Protein AF-A0A2G2GKB7-F1 (afdb_monomer_lite)

Foldseek 3Di:
DDDDPPPDQPDDDDLVLLLVLLVCVVVVDDLVVSCVVRVHDSVVSVCSVVCVPNVCSNVVNVVVVVVD

Secondary structure (DSSP, 8-state):
-PPP-TT--S----HHHHHHHHHHHHTT--HHHHHHHHT--HHHHHHHHTTSS-TTHHHHHHHGGGG-

pLDDT: mean 87.08, std 14.38, range [41.19, 97.81]

Structure (mmCIF, N/CA/C/O backbone):
data_AF-A0A2G2GKB7-F1
#
_entry.id   AF-A0A2G2GKB7-F1
#
loop_
_atom_site.group_PDB
_atom_site.id
_atom_site.type_symbol
_atom_site.label_atom_id
_atom_site.label_alt_id
_atom_site.label_comp_id
_atom_site.label_asym_id
_atom_site.label_entity_id
_atom_site.label_seq_id
_atom_site.pdbx_PDB_ins_code
_atom_site.Cartn_x
_atom_site.Cartn_y
_atom_site.Cartn_z
_atom_site.occupancy
_atom_site.B_iso_or_equiv
_atom_site.auth_seq_id
_atom_site.auth_comp_id
_atom_site.auth_asym_id
_atom_site.auth_atom_id
_atom_site.pdbx_PDB_model_num
ATOM 1 N N . MET A 1 1 ? 24.461 13.939 -23.321 1.00 57.28 1 MET A N 1
ATOM 2 C CA . MET A 1 1 ? 23.729 12.657 -23.210 1.00 57.28 1 MET A CA 1
ATOM 3 C C . MET A 1 1 ? 22.873 12.700 -21.955 1.00 57.28 1 MET A C 1
ATOM 5 O O . MET A 1 1 ? 23.426 12.917 -20.883 1.00 57.28 1 MET A O 1
ATOM 9 N N . ALA A 1 2 ? 21.550 12.575 -22.073 1.00 67.00 2 ALA A N 1
ATOM 10 C CA . ALA A 1 2 ? 20.674 12.488 -20.904 1.00 67.00 2 ALA A CA 1
ATOM 11 C C . ALA A 1 2 ? 20.925 11.156 -20.174 1.00 67.00 2 ALA A C 1
ATOM 13 O O . ALA A 1 2 ? 20.976 10.107 -20.814 1.00 67.00 2 ALA A O 1
ATOM 14 N N . LYS A 1 3 ? 21.120 11.192 -18.850 1.00 66.56 3 LYS A N 1
ATOM 15 C CA . LYS A 1 3 ? 21.229 9.976 -18.032 1.00 66.56 3 LYS A CA 1
ATOM 16 C C . LYS A 1 3 ? 19.871 9.275 -18.006 1.00 66.56 3 LYS A C 1
ATOM 18 O O . LYS A 1 3 ? 18.885 9.862 -17.573 1.00 66.56 3 LYS A O 1
ATOM 23 N N . LEU A 1 4 ? 19.832 8.024 -18.451 1.00 71.06 4 LEU A N 1
ATOM 24 C CA . LEU A 1 4 ? 18.658 7.168 -18.318 1.00 71.06 4 LEU A CA 1
ATOM 25 C C . LEU A 1 4 ? 18.580 6.676 -16.867 1.00 71.06 4 LEU A C 1
ATOM 27 O O . LEU A 1 4 ? 19.494 6.011 -16.378 1.00 71.06 4 LEU A O 1
ATOM 31 N N . ASN A 1 5 ? 17.504 7.039 -16.168 1.00 71.56 5 ASN A N 1
ATOM 32 C CA . ASN A 1 5 ? 17.255 6.645 -14.781 1.00 71.56 5 ASN A CA 1
ATOM 33 C C . ASN A 1 5 ? 16.607 5.256 -14.733 1.00 71.56 5 ASN A C 1
ATOM 35 O O . ASN A 1 5 ? 15.409 5.112 -14.492 1.00 71.56 5 ASN A O 1
ATOM 39 N N . TYR A 1 6 ? 17.406 4.220 -14.974 1.00 72.88 6 TYR A N 1
ATOM 40 C CA . TYR A 1 6 ? 16.961 2.841 -14.807 1.00 72.88 6 TYR A CA 1
ATOM 41 C C . TYR A 1 6 ? 16.732 2.531 -13.319 1.00 72.88 6 TYR A C 1
ATOM 43 O O . TYR A 1 6 ? 17.620 2.736 -12.493 1.00 72.88 6 TYR A O 1
ATOM 51 N N . GLY A 1 7 ? 15.538 2.037 -12.975 1.00 65.25 7 GLY A N 1
ATOM 52 C CA . GLY A 1 7 ? 15.219 1.546 -11.628 1.00 65.25 7 GLY A CA 1
ATOM 53 C C . GLY A 1 7 ? 14.645 2.572 -10.645 1.00 65.25 7 GLY A C 1
ATOM 54 O O . GLY A 1 7 ? 14.541 2.266 -9.457 1.00 65.25 7 GLY A O 1
ATOM 55 N N . GLN A 1 8 ? 14.251 3.769 -11.093 1.00 65.81 8 GLN A N 1
ATOM 56 C CA . GLN A 1 8 ? 13.505 4.677 -10.220 1.00 65.81 8 GLN A CA 1
ATOM 57 C C . GLN A 1 8 ? 12.059 4.188 -10.020 1.00 65.81 8 GLN A C 1
ATOM 59 O O . GLN A 1 8 ? 11.448 3.707 -10.975 1.00 65.81 8 GLN A O 1
ATOM 64 N N . PRO A 1 9 ? 11.497 4.294 -8.798 1.00 64.88 9 PRO A N 1
ATOM 65 C CA . PRO A 1 9 ? 10.084 4.010 -8.581 1.00 64.88 9 PRO A CA 1
ATOM 66 C C . PRO A 1 9 ? 9.245 4.926 -9.477 1.00 64.88 9 PRO A C 1
ATOM 68 O O . PRO A 1 9 ? 9.375 6.146 -9.385 1.00 64.88 9 PRO A O 1
ATOM 71 N N . SER A 1 10 ? 8.398 4.339 -10.324 1.00 67.62 10 SER A N 1
ATOM 72 C CA . SER A 1 10 ? 7.562 5.070 -11.284 1.00 67.62 10 SER A CA 1
ATOM 73 C C . SER A 1 10 ? 6.538 5.968 -10.591 1.00 67.62 10 SER A C 1
ATOM 75 O O . SER A 1 10 ? 6.262 7.069 -11.065 1.00 67.62 10 SER A O 1
ATOM 77 N N . ARG A 1 11 ? 6.016 5.538 -9.435 1.00 80.56 11 ARG A N 1
ATOM 78 C CA . ARG A 1 11 ? 4.956 6.243 -8.711 1.00 80.56 11 ARG A CA 1
ATOM 79 C C . ARG A 1 11 ? 5.287 6.488 -7.241 1.00 80.56 11 ARG A C 1
ATOM 81 O O . ARG A 1 11 ? 5.722 5.596 -6.509 1.00 80.56 11 ARG A O 1
ATOM 88 N N . GLN A 1 12 ? 5.013 7.708 -6.786 1.00 87.88 12 GLN A N 1
ATOM 89 C CA . GLN A 1 12 ? 4.968 8.049 -5.366 1.00 87.88 12 GLN A CA 1
ATOM 90 C C . GLN A 1 12 ? 3.539 7.845 -4.857 1.00 87.88 12 GLN A C 1
ATOM 92 O O . GLN A 1 12 ? 2.606 8.433 -5.395 1.00 87.88 12 GLN A O 1
ATOM 97 N N . LEU A 1 13 ? 3.372 6.982 -3.854 1.00 91.62 13 LEU A N 1
ATOM 98 C CA . LEU A 1 13 ? 2.073 6.749 -3.216 1.00 91.62 13 LEU A CA 1
ATOM 99 C C . LEU A 1 13 ? 1.711 7.934 -2.325 1.00 91.62 13 LEU A C 1
ATOM 101 O O . LEU A 1 13 ? 2.576 8.418 -1.592 1.00 91.62 13 LEU A O 1
ATOM 105 N N . THR A 1 14 ? 0.448 8.347 -2.362 1.00 95.06 14 THR A N 1
ATOM 106 C CA . THR A 1 14 ? -0.109 9.341 -1.438 1.00 95.06 14 THR A CA 1
ATOM 107 C C . THR A 1 14 ? -0.670 8.682 -0.174 1.00 95.06 14 THR A C 1
ATOM 109 O O . THR A 1 14 ? -0.686 7.453 -0.037 1.00 95.06 14 THR A O 1
ATOM 112 N N . ILE A 1 15 ? -1.149 9.501 0.764 1.00 95.38 15 ILE A N 1
ATOM 113 C CA . ILE A 1 15 ? -1.850 9.003 1.948 1.00 95.38 15 ILE A CA 1
ATOM 114 C C . ILE A 1 15 ? -3.161 8.296 1.566 1.00 95.38 15 ILE A C 1
ATOM 116 O O . ILE A 1 15 ? -3.470 7.235 2.104 1.00 95.38 15 ILE A O 1
ATOM 120 N N . GLU A 1 16 ? -3.898 8.818 0.588 1.00 95.56 16 GLU A N 1
ATOM 121 C CA . GLU A 1 16 ? -5.136 8.224 0.076 1.00 95.56 16 GLU A CA 1
ATOM 122 C C . GLU A 1 16 ? -4.872 6.858 -0.567 1.00 95.56 16 GLU A C 1
ATOM 124 O O . GLU A 1 16 ? -5.602 5.898 -0.307 1.00 95.56 16 GLU A O 1
ATOM 129 N N . ASP A 1 17 ? -3.781 6.735 -1.331 1.00 95.69 17 ASP A N 1
ATOM 130 C CA . ASP A 1 17 ? -3.341 5.447 -1.870 1.00 95.69 17 ASP A CA 1
ATOM 131 C C . ASP A 1 17 ? -3.070 4.444 -0.741 1.00 95.69 17 ASP A C 1
ATOM 133 O O . ASP A 1 17 ? -3.500 3.292 -0.806 1.00 95.69 17 ASP A O 1
ATOM 137 N N . ALA A 1 18 ? -2.399 4.871 0.332 1.00 96.56 18 ALA A N 1
ATOM 138 C CA . ALA A 1 18 ? -2.117 4.012 1.479 1.00 96.56 18 ALA A CA 1
ATOM 139 C C . ALA A 1 18 ? -3.390 3.580 2.226 1.00 96.56 18 ALA A C 1
ATOM 141 O O . ALA A 1 18 ? -3.493 2.425 2.653 1.00 96.56 18 ALA A O 1
ATOM 142 N N . VAL A 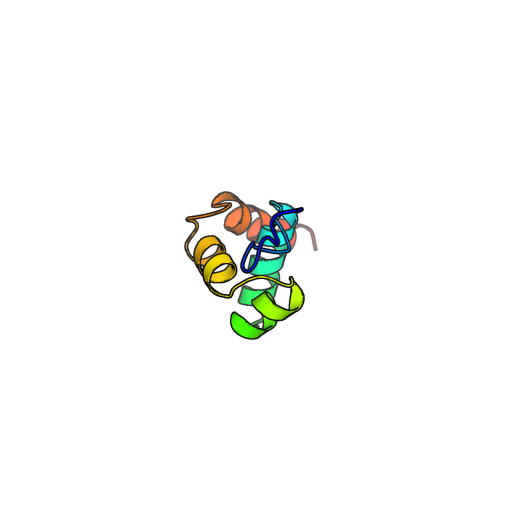1 19 ? -4.387 4.462 2.342 1.00 96.81 19 VAL A N 1
ATOM 143 C CA . VAL A 1 19 ? -5.715 4.121 2.880 1.00 96.81 19 VAL A CA 1
ATOM 144 C C . VAL A 1 19 ? -6.368 3.044 2.014 1.00 96.81 19 VAL A C 1
ATOM 146 O O . VAL A 1 19 ? -6.863 2.039 2.536 1.00 96.81 19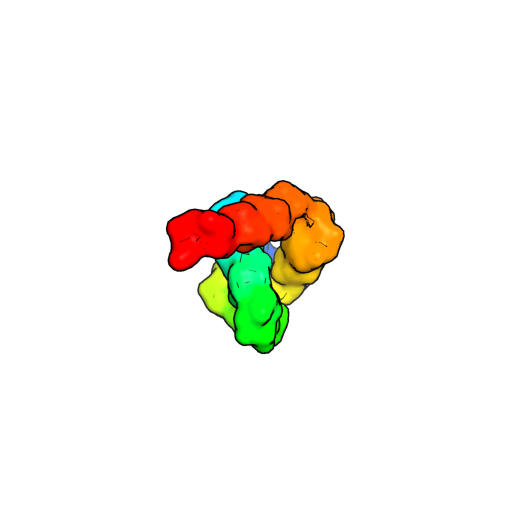 VAL A O 1
ATOM 149 N N . GLN A 1 20 ? -6.308 3.193 0.691 1.00 96.81 20 GLN A N 1
ATOM 150 C CA . GLN A 1 20 ? -6.855 2.215 -0.244 1.00 96.81 20 GLN A CA 1
ATOM 151 C C . GLN A 1 20 ? -6.107 0.873 -0.181 1.00 96.81 20 GLN A C 1
ATOM 153 O O . GLN A 1 20 ? -6.746 -0.183 -0.185 1.00 96.81 20 GLN A O 1
ATOM 158 N N . VAL A 1 21 ? -4.780 0.881 -0.020 1.00 96.56 21 VAL A N 1
ATOM 159 C CA . VAL A 1 21 ? -3.977 -0.325 0.248 1.00 96.56 21 VAL A CA 1
ATOM 160 C C . VAL A 1 21 ? -4.497 -1.052 1.493 1.00 96.56 21 VAL A C 1
ATOM 162 O O . VAL A 1 21 ? -4.745 -2.258 1.439 1.00 96.56 21 VAL A O 1
ATOM 165 N N . TRP A 1 22 ? -4.749 -0.339 2.595 1.00 96.38 22 TRP A N 1
ATOM 166 C CA . TRP A 1 22 ? -5.330 -0.919 3.814 1.00 96.38 22 TRP A CA 1
ATOM 167 C C . TRP A 1 22 ? -6.747 -1.471 3.614 1.00 96.38 22 TRP A C 1
ATOM 169 O O . TRP A 1 22 ? -7.117 -2.486 4.216 1.00 96.38 22 TRP A O 1
ATOM 179 N N . VAL A 1 23 ? -7.565 -0.844 2.767 1.00 95.69 23 VAL A N 1
ATOM 180 C CA . VAL A 1 23 ? -8.880 -1.377 2.379 1.00 95.69 23 VAL A CA 1
ATOM 181 C C . VAL A 1 23 ? -8.729 -2.687 1.601 1.00 95.69 23 VAL A C 1
ATOM 183 O O . VAL A 1 23 ? -9.391 -3.668 1.940 1.00 95.69 23 VAL A O 1
ATOM 186 N N . MET A 1 24 ? -7.842 -2.742 0.607 1.00 96.56 24 MET A N 1
ATOM 187 C CA . MET A 1 24 ? -7.607 -3.938 -0.213 1.00 96.56 24 MET A CA 1
ATOM 188 C C . MET A 1 24 ? -7.028 -5.098 0.606 1.00 96.56 24 MET A C 1
ATOM 190 O O . MET A 1 24 ? -7.516 -6.223 0.497 1.00 96.56 24 MET A O 1
ATOM 194 N N . LEU A 1 25 ? -6.056 -4.826 1.484 1.00 95.88 25 LEU A N 1
ATOM 195 C CA . LEU A 1 25 ? -5.483 -5.822 2.397 1.00 95.88 25 LEU A CA 1
ATOM 196 C C . LEU A 1 25 ? -6.562 -6.467 3.275 1.00 95.88 25 LEU A C 1
ATOM 198 O O . LEU A 1 25 ? -6.607 -7.687 3.403 1.00 95.88 25 LEU A O 1
ATOM 202 N N . ARG A 1 26 ? -7.482 -5.667 3.830 1.00 93.19 26 ARG A N 1
ATOM 203 C CA . ARG A 1 26 ? -8.597 -6.180 4.646 1.00 93.19 26 ARG A CA 1
ATOM 204 C C . ARG A 1 26 ? -9.646 -6.943 3.841 1.00 93.19 26 ARG A C 1
ATOM 206 O O . ARG A 1 26 ? -10.349 -7.769 4.407 1.00 93.19 26 ARG A O 1
ATOM 213 N N . ARG A 1 27 ? -9.741 -6.696 2.533 1.00 94.88 27 ARG A N 1
ATOM 214 C CA . ARG A 1 27 ? -10.545 -7.498 1.595 1.00 94.88 27 ARG A CA 1
ATOM 215 C C . ARG A 1 27 ? -9.842 -8.794 1.164 1.00 94.88 27 ARG A C 1
ATOM 217 O O . ARG A 1 27 ? -10.371 -9.499 0.314 1.00 94.88 27 ARG A O 1
ATOM 224 N N . GLY A 1 28 ? -8.663 -9.100 1.713 1.00 96.38 28 GLY A N 1
ATOM 225 C CA . GLY A 1 28 ? -7.927 -10.336 1.438 1.00 96.38 28 GLY A CA 1
ATOM 226 C C . GLY A 1 28 ? -7.054 -10.297 0.183 1.00 96.38 28 GLY A C 1
ATOM 227 O O . GLY A 1 28 ? -6.611 -11.343 -0.284 1.00 96.38 28 GLY A O 1
ATOM 228 N N . TRP A 1 29 ? -6.786 -9.117 -0.385 1.00 97.69 29 TRP A N 1
ATOM 229 C CA . TRP A 1 29 ? -5.917 -9.015 -1.558 1.00 97.69 29 TRP A CA 1
ATOM 230 C C . TRP A 1 29 ? -4.460 -9.357 -1.221 1.00 97.69 29 TRP A C 1
ATOM 232 O O . TRP A 1 29 ? -3.917 -8.942 -0.194 1.00 97.69 29 TRP A O 1
ATOM 242 N N . LEU A 1 30 ? -3.795 -10.060 -2.141 1.00 97.50 30 LEU A N 1
ATOM 243 C CA . LEU A 1 30 ? -2.361 -10.338 -2.057 1.00 97.50 30 LEU A CA 1
ATOM 244 C C . LEU A 1 30 ? -1.544 -9.054 -2.253 1.00 97.50 30 LEU A C 1
ATOM 246 O O . LEU A 1 30 ? -1.805 -8.288 -3.181 1.00 97.50 30 LEU A O 1
ATOM 250 N N . GLN A 1 31 ? -0.487 -8.862 -1.456 1.00 96.94 31 GLN A N 1
ATOM 251 C CA . GLN A 1 31 ? 0.397 -7.690 -1.566 1.00 96.94 31 GLN A CA 1
ATOM 252 C C . GLN A 1 31 ? 0.998 -7.524 -2.968 1.00 96.94 31 GLN A C 1
ATOM 254 O O . GLN A 1 31 ? 1.125 -6.401 -3.439 1.00 96.94 31 GLN A O 1
ATOM 259 N N . SER A 1 32 ? 1.320 -8.624 -3.656 1.00 96.31 32 SER A N 1
ATOM 260 C CA . SER A 1 32 ? 1.826 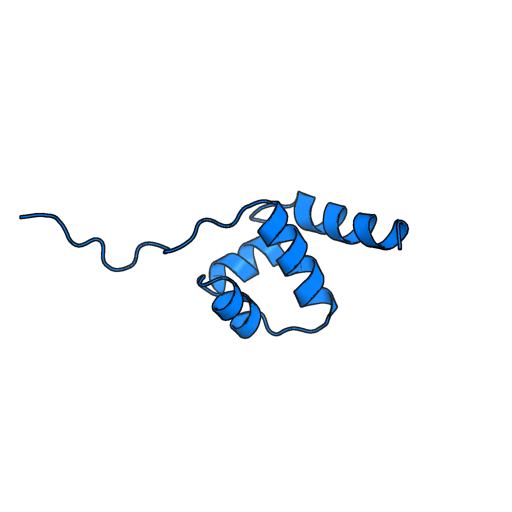-8.599 -5.035 1.00 96.31 32 SER A CA 1
ATOM 261 C C . SER A 1 32 ? 0.796 -8.062 -6.033 1.00 96.31 32 SER A C 1
ATOM 263 O O . SER A 1 32 ? 1.149 -7.313 -6.939 1.00 96.31 32 SER A O 1
ATOM 265 N N . ARG A 1 33 ? -0.487 -8.395 -5.850 1.00 97.81 33 ARG A N 1
ATOM 266 C CA . ARG A 1 33 ? -1.582 -7.881 -6.685 1.00 97.81 33 ARG A CA 1
ATOM 267 C C . ARG A 1 33 ? -1.860 -6.411 -6.404 1.00 97.81 33 ARG A C 1
ATOM 269 O O . ARG A 1 33 ? -2.098 -5.663 -7.342 1.00 97.81 33 ARG A O 1
ATOM 276 N N . ILE A 1 34 ? -1.776 -5.996 -5.141 1.00 97.06 34 ILE A N 1
ATOM 277 C CA . ILE A 1 34 ? -1.870 -4.582 -4.759 1.00 97.06 34 ILE A CA 1
ATOM 278 C C . ILE A 1 34 ? -0.701 -3.801 -5.373 1.00 97.06 34 ILE A C 1
ATOM 280 O O . ILE A 1 34 ? -0.915 -2.776 -6.004 1.00 97.06 34 ILE A O 1
ATOM 284 N N . ALA A 1 35 ? 0.525 -4.310 -5.261 1.00 95.31 35 ALA A N 1
ATOM 285 C CA . ALA A 1 35 ? 1.713 -3.682 -5.831 1.00 95.31 35 ALA A CA 1
ATOM 286 C C . ALA A 1 35 ? 1.571 -3.462 -7.347 1.00 95.31 35 ALA A C 1
ATOM 288 O O . ALA A 1 35 ? 1.776 -2.350 -7.822 1.00 95.31 35 ALA A O 1
ATOM 289 N N . ALA A 1 36 ? 1.111 -4.482 -8.079 1.00 94.50 36 ALA A N 1
ATOM 290 C CA . ALA A 1 36 ? 0.811 -4.362 -9.505 1.00 94.50 36 ALA A CA 1
ATOM 291 C C . ALA A 1 36 ? -0.323 -3.361 -9.795 1.00 94.50 36 ALA A C 1
ATOM 293 O O . ALA A 1 36 ? -0.228 -2.596 -10.745 1.00 94.50 36 ALA A O 1
ATOM 294 N N . HIS A 1 37 ? -1.376 -3.333 -8.971 1.00 94.94 37 HIS A N 1
ATOM 295 C CA . HIS A 1 37 ? -2.490 -2.392 -9.131 1.00 94.94 37 HIS A CA 1
ATOM 296 C C . HIS A 1 37 ? -2.051 -0.928 -9.002 1.00 94.94 37 HIS A C 1
ATOM 298 O O . HIS A 1 37 ? -2.542 -0.070 -9.728 1.00 94.94 37 HIS A O 1
ATOM 304 N N . PHE A 1 38 ? -1.120 -0.646 -8.090 1.00 92.88 38 PHE A N 1
ATOM 305 C CA . PHE A 1 38 ? -0.596 0.700 -7.880 1.00 92.88 38 PHE A CA 1
ATOM 306 C C . PHE A 1 38 ? 0.630 1.028 -8.744 1.00 92.88 38 PHE A C 1
ATOM 308 O O . PHE A 1 38 ? 1.101 2.158 -8.662 1.00 92.88 38 PHE A O 1
ATOM 315 N N . ASP A 1 39 ? 1.122 0.089 -9.558 1.00 90.81 39 ASP A N 1
ATOM 316 C CA . ASP A 1 39 ? 2.397 0.188 -10.284 1.00 90.81 39 ASP A CA 1
ATOM 317 C C . ASP A 1 39 ? 3.578 0.538 -9.357 1.00 90.81 39 ASP A C 1
ATOM 319 O O . ASP A 1 39 ? 4.318 1.501 -9.543 1.00 90.81 39 ASP A O 1
ATOM 323 N N . VAL A 1 40 ? 3.721 -0.227 -8.272 1.00 91.75 40 VAL A N 1
ATOM 324 C CA . VAL A 1 40 ? 4.792 -0.050 -7.283 1.00 91.75 40 VAL A CA 1
ATOM 325 C C . VAL A 1 40 ? 5.463 -1.371 -6.940 1.00 91.75 40 VAL A C 1
ATOM 327 O O . VAL A 1 40 ? 4.938 -2.458 -7.166 1.00 91.75 40 VAL A O 1
ATOM 330 N N . ASN A 1 41 ? 6.638 -1.286 -6.320 1.00 91.19 41 ASN A N 1
ATOM 331 C CA . ASN A 1 41 ? 7.312 -2.454 -5.766 1.00 91.19 41 ASN A CA 1
ATOM 332 C C . ASN A 1 41 ? 6.545 -3.000 -4.540 1.00 91.19 41 ASN A C 1
ATOM 334 O O . ASN A 1 41 ? 6.037 -2.231 -3.719 1.00 91.19 41 ASN A O 1
ATOM 338 N N . SER A 1 42 ? 6.518 -4.324 -4.366 1.00 92.62 42 SER A N 1
ATOM 339 C CA . SER A 1 42 ? 5.929 -4.998 -3.200 1.00 92.62 42 SER A CA 1
ATOM 340 C C . SER A 1 42 ? 6.499 -4.513 -1.8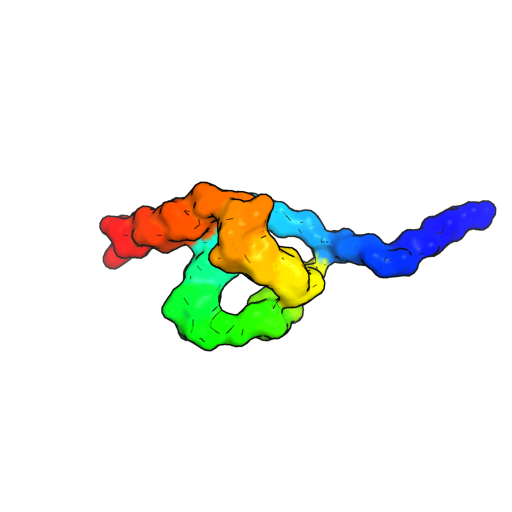62 1.00 92.62 42 SER A C 1
ATOM 342 O O . SER A 1 42 ? 5.766 -4.452 -0.874 1.00 92.62 42 SER A O 1
ATOM 344 N N . GLY A 1 43 ? 7.762 -4.074 -1.832 1.00 94.12 43 GLY A N 1
ATOM 345 C CA . GLY A 1 43 ? 8.373 -3.434 -0.667 1.00 94.12 43 GLY A CA 1
ATOM 346 C C . GLY A 1 43 ? 7.602 -2.199 -0.188 1.00 94.12 43 GLY A C 1
ATOM 347 O O . GLY A 1 43 ? 7.416 -2.032 1.014 1.00 94.12 43 GLY A O 1
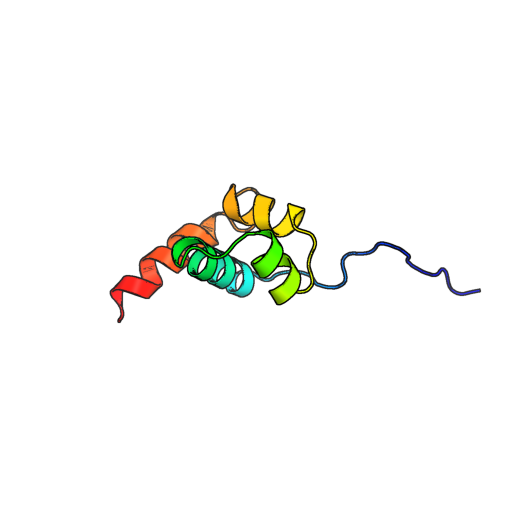ATOM 348 N N . ARG A 1 44 ? 7.048 -1.388 -1.105 1.00 94.06 44 ARG A N 1
ATOM 349 C CA . ARG A 1 44 ? 6.233 -0.211 -0.744 1.00 94.06 44 ARG A CA 1
ATOM 350 C C . ARG A 1 44 ? 4.918 -0.593 -0.084 1.00 94.06 44 ARG A C 1
ATOM 352 O O . ARG A 1 44 ? 4.503 0.055 0.872 1.00 94.06 44 ARG A O 1
ATOM 359 N N . ILE A 1 45 ? 4.296 -1.673 -0.546 1.00 96.12 45 ILE A N 1
ATOM 360 C CA . ILE A 1 45 ? 3.087 -2.205 0.090 1.00 96.12 45 ILE A CA 1
ATOM 361 C C . ILE A 1 45 ? 3.410 -2.741 1.491 1.00 96.12 45 ILE A C 1
ATOM 363 O O . ILE A 1 45 ? 2.653 -2.498 2.430 1.00 96.12 45 ILE A O 1
ATOM 367 N N . SER A 1 46 ? 4.559 -3.401 1.660 1.00 96.75 46 SER A N 1
ATOM 368 C CA . SER A 1 46 ? 5.022 -3.888 2.965 1.00 96.75 46 SER A CA 1
ATOM 369 C C . SER A 1 46 ? 5.304 -2.747 3.952 1.00 96.75 46 SER A C 1
ATOM 371 O O . SER A 1 46 ? 4.897 -2.815 5.112 1.00 96.75 46 SER A O 1
ATOM 373 N N . GLU A 1 47 ? 5.930 -1.656 3.502 1.00 96.50 47 GLU A N 1
ATOM 374 C CA . GLU A 1 47 ? 6.153 -0.454 4.320 1.00 96.50 47 GLU A CA 1
ATOM 375 C C . GLU A 1 47 ? 4.837 0.166 4.814 1.00 96.50 47 GLU A C 1
ATOM 377 O O . GLU A 1 47 ? 4.749 0.541 5.982 1.00 96.50 47 GLU A O 1
ATOM 382 N N . ILE A 1 48 ? 3.805 0.225 3.963 1.00 96.25 48 ILE A N 1
ATOM 383 C CA . ILE A 1 48 ? 2.469 0.711 4.352 1.00 96.25 48 ILE A CA 1
ATOM 384 C C . ILE A 1 48 ? 1.810 -0.244 5.349 1.00 96.25 48 ILE A C 1
ATOM 386 O O . ILE A 1 48 ? 1.308 0.182 6.388 1.00 96.25 48 ILE A O 1
ATOM 390 N N . LYS A 1 49 ? 1.844 -1.551 5.068 1.00 96.06 49 LYS A N 1
ATOM 391 C CA . LYS A 1 49 ? 1.257 -2.580 5.938 1.00 96.06 49 LYS A CA 1
ATOM 392 C C . LYS A 1 49 ? 1.899 -2.602 7.329 1.00 96.06 49 LYS A C 1
ATOM 394 O O . LYS A 1 49 ? 1.215 -2.855 8.314 1.00 96.06 49 LYS A O 1
ATOM 399 N N . THR A 1 50 ? 3.207 -2.374 7.407 1.00 96.25 50 THR A N 1
ATOM 400 C CA . THR A 1 50 ? 3.959 -2.340 8.673 1.00 96.25 50 THR A CA 1
ATOM 401 C C . THR A 1 50 ? 3.902 -0.981 9.371 1.00 96.25 50 THR A C 1
ATOM 403 O O . THR A 1 50 ? 4.436 -0.848 10.467 1.00 96.25 50 THR A O 1
ATOM 406 N N . GLY A 1 51 ? 3.276 0.028 8.756 1.00 93.50 51 GLY A N 1
ATOM 407 C CA . GLY A 1 51 ? 3.185 1.382 9.301 1.00 93.50 51 GLY A CA 1
ATOM 408 C C . GLY A 1 51 ? 4.488 2.184 9.225 1.00 93.50 51 GLY A C 1
ATOM 409 O O . GLY A 1 51 ? 4.550 3.283 9.764 1.00 93.50 51 GLY A O 1
ATOM 410 N N . ARG A 1 52 ? 5.529 1.688 8.539 1.00 95.25 52 ARG A N 1
ATOM 411 C CA . ARG A 1 52 ? 6.764 2.461 8.291 1.00 95.25 52 ARG A CA 1
ATOM 412 C C . ARG A 1 52 ? 6.530 3.647 7.360 1.00 95.25 52 ARG A C 1
ATOM 414 O O . ARG A 1 52 ? 7.290 4.609 7.384 1.00 95.25 52 ARG A O 1
ATOM 421 N N . ARG A 1 53 ? 5.503 3.559 6.517 1.00 93.38 53 ARG A N 1
ATOM 422 C CA . ARG A 1 53 ? 5.078 4.610 5.596 1.00 93.38 53 ARG A CA 1
ATOM 423 C C . ARG A 1 53 ? 3.579 4.833 5.775 1.00 93.38 53 ARG A C 1
ATOM 425 O O . ARG A 1 53 ? 2.823 3.870 5.717 1.00 93.38 53 ARG A O 1
ATOM 432 N N . PHE A 1 54 ? 3.176 6.088 5.973 1.00 95.25 54 PHE A N 1
ATOM 433 C CA . PHE A 1 54 ? 1.784 6.480 6.238 1.00 95.25 54 PHE A CA 1
ATOM 434 C C . PHE A 1 54 ? 1.136 5.696 7.403 1.00 95.25 54 PHE A C 1
ATOM 436 O O . PHE A 1 54 ? 0.134 5.004 7.192 1.00 95.25 54 PHE A O 1
ATOM 443 N N . PRO A 1 55 ? 1.700 5.736 8.627 1.00 95.00 55 PRO A N 1
ATOM 444 C CA . PRO A 1 55 ? 1.161 4.999 9.778 1.00 95.00 55 PRO A CA 1
ATOM 445 C C . PRO A 1 55 ? -0.324 5.299 10.055 1.00 95.00 55 PRO A C 1
ATOM 447 O O . PRO A 1 55 ? -1.099 4.393 10.387 1.00 95.00 55 PRO A O 1
ATOM 450 N N . GLU A 1 56 ? -0.745 6.545 9.846 1.00 95.25 56 GLU A N 1
ATOM 451 C CA . GLU A 1 56 ? -2.110 7.036 10.024 1.00 95.25 56 GLU A CA 1
ATOM 452 C C . GLU A 1 56 ? -3.118 6.444 9.023 1.00 95.25 56 GLU A C 1
ATOM 454 O O . GLU A 1 56 ? -4.310 6.358 9.326 1.00 95.25 56 GLU A O 1
ATOM 459 N N . ALA A 1 57 ? -2.661 5.940 7.868 1.00 94.19 57 ALA A N 1
ATOM 460 C CA . ALA A 1 57 ? -3.529 5.357 6.842 1.00 94.19 57 ALA A CA 1
ATOM 461 C C . ALA A 1 57 ? -4.360 4.180 7.376 1.00 94.19 57 ALA A C 1
ATOM 463 O O . ALA A 1 57 ? -5.522 4.005 7.005 1.00 94.19 57 ALA A O 1
ATOM 464 N N . SER A 1 58 ? -3.769 3.386 8.273 1.00 92.94 58 SER A N 1
ATOM 465 C CA . SER A 1 58 ? -4.424 2.239 8.908 1.00 92.94 58 SER A CA 1
ATOM 466 C C . SER A 1 58 ? -5.666 2.652 9.705 1.00 92.94 58 SER A C 1
ATOM 468 O O . SER A 1 58 ? -6.730 2.033 9.585 1.00 92.94 58 SER A O 1
ATOM 470 N N . GLN A 1 59 ? -5.548 3.736 10.475 1.00 92.56 59 GLN A N 1
ATOM 471 C CA . GLN A 1 59 ? -6.616 4.279 11.303 1.00 92.56 59 GLN A CA 1
ATOM 472 C C . GLN A 1 59 ? -7.679 4.942 10.431 1.00 92.56 59 GLN A C 1
ATOM 474 O O . GLN A 1 59 ? -8.857 4.615 10.562 1.00 92.56 59 GLN A O 1
ATOM 479 N N . ILE A 1 60 ? -7.286 5.785 9.473 1.00 92.50 60 ILE A N 1
ATOM 480 C CA . ILE A 1 60 ? -8.222 6.432 8.537 1.00 92.50 60 ILE A CA 1
ATOM 481 C C . ILE A 1 60 ? -9.074 5.375 7.819 1.00 92.50 60 ILE A C 1
ATOM 483 O O . ILE A 1 60 ? -10.305 5.459 7.798 1.00 92.50 60 ILE A O 1
ATOM 487 N N . ALA A 1 61 ? -8.440 4.308 7.325 1.00 90.38 61 ALA A N 1
ATOM 488 C CA . ALA A 1 61 ? -9.138 3.206 6.677 1.00 90.38 61 ALA A CA 1
ATOM 489 C C . ALA A 1 61 ? -10.129 2.499 7.626 1.00 90.38 61 ALA A C 1
ATOM 491 O O . ALA A 1 61 ? -11.157 1.980 7.181 1.00 90.38 61 ALA A O 1
ATOM 492 N N . LEU A 1 62 ? -9.845 2.422 8.928 1.00 88.88 62 LEU A N 1
ATOM 493 C CA . LEU A 1 62 ? -10.765 1.888 9.938 1.00 88.88 62 LEU A CA 1
ATOM 494 C C . LEU A 1 62 ? -11.972 2.807 10.164 1.00 88.88 62 LEU A C 1
ATOM 496 O O . LEU A 1 62 ? -13.096 2.310 10.235 1.00 88.88 62 LEU A O 1
ATOM 500 N N . HIS A 1 63 ? -11.760 4.120 10.223 1.00 81.88 63 HIS A N 1
ATOM 501 C CA . HIS A 1 63 ? -12.819 5.098 10.474 1.00 81.88 63 HIS A CA 1
ATOM 502 C C . HIS A 1 63 ? -13.771 5.283 9.284 1.00 81.88 63 HIS A C 1
ATOM 504 O O . HIS A 1 63 ? -14.973 5.411 9.510 1.00 81.88 63 HIS A O 1
ATOM 510 N N . CYS A 1 64 ? -13.301 5.164 8.036 1.00 65.88 64 CYS A N 1
ATOM 511 C CA . CYS A 1 64 ? -14.174 5.198 6.851 1.00 65.88 64 CYS A CA 1
ATOM 512 C C . CYS A 1 64 ? -15.278 4.124 6.850 1.00 65.88 64 CYS A C 1
ATOM 514 O O . CYS A 1 64 ? -16.304 4.321 6.211 1.00 65.88 64 CYS A O 1
ATOM 516 N N . LYS A 1 65 ? -15.116 3.004 7.573 1.00 56.44 65 LYS A N 1
ATOM 517 C CA . LYS A 1 65 ? -16.179 1.990 7.696 1.00 56.44 65 LYS A CA 1
ATOM 518 C C . LYS A 1 65 ? -17.327 2.393 8.619 1.00 56.44 65 LYS A C 1
ATOM 520 O O . LYS A 1 65 ? -18.371 1.768 8.545 1.00 56.44 65 LYS A O 1
ATOM 525 N N . LYS A 1 66 ? -17.145 3.372 9.509 1.00 50.94 66 LYS A N 1
ATOM 526 C CA . LYS A 1 66 ? -18.193 3.768 10.465 1.00 50.94 66 LYS A CA 1
ATOM 527 C C . LYS A 1 66 ? -19.238 4.714 9.862 1.00 50.94 66 LYS A C 1
ATOM 529 O O . LYS A 1 66 ? -20.193 5.048 10.549 1.00 50.94 66 LYS A O 1
ATOM 534 N N . ALA A 1 67 ? -19.046 5.145 8.615 1.00 44.97 67 ALA A N 1
ATOM 535 C CA . ALA A 1 67 ? -19.929 6.075 7.915 1.00 44.97 67 ALA A CA 1
ATOM 536 C C . ALA A 1 67 ? -20.735 5.426 6.769 1.00 44.97 67 ALA A C 1
ATOM 538 O O . ALA A 1 67 ? -21.391 6.146 6.022 1.00 44.97 67 ALA A O 1
ATOM 539 N N . ALA A 1 68 ? -20.673 4.099 6.616 1.00 41.19 68 ALA A N 1
ATOM 540 C CA . ALA A 1 68 ? -21.419 3.322 5.624 1.00 41.19 68 ALA A CA 1
ATOM 541 C C . ALA A 1 68 ? -22.197 2.205 6.323 1.00 41.19 68 ALA A C 1
ATOM 543 O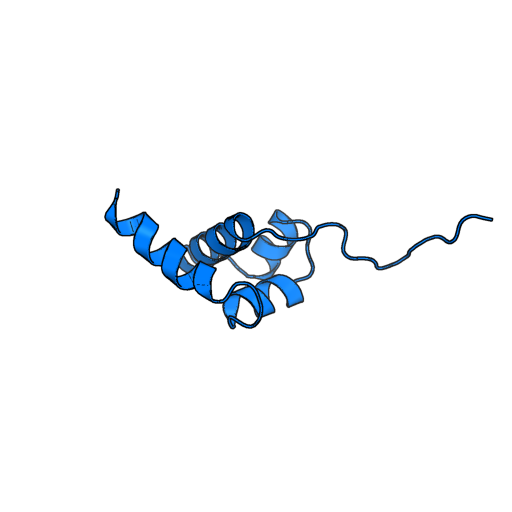 O . ALA A 1 68 ? -23.334 1.935 5.887 1.00 41.19 68 ALA A O 1
#

Radius of gyration: 13.81 Å; chains: 1; bounding box: 45×23×34 Å

Sequence (68 aa):
MAKLNYGQPSRQLTIEDAVQVWVMLRRGWLQSRIAAHFDVNSGRISEIKTGRRFPEASQIALHCKKAA